Protein AF-A0A7V9LDI8-F1 (afdb_monomer_lite)

Structure (mmCIF, N/CA/C/O backbone):
data_AF-A0A7V9LDI8-F1
#
_entry.id   AF-A0A7V9LDI8-F1
#
loop_
_atom_site.group_PDB
_atom_site.id
_atom_site.type_symbol
_atom_site.label_atom_id
_atom_site.label_alt_id
_atom_site.label_comp_id
_atom_site.label_asym_id
_atom_site.label_entity_id
_atom_site.label_seq_id
_atom_site.pdbx_PDB_ins_code
_atom_site.Cartn_x
_atom_site.Cartn_y
_atom_site.Cartn_z
_atom_site.occupancy
_atom_site.B_iso_or_equiv
_atom_site.auth_seq_id
_atom_site.auth_comp_id
_atom_site.auth_asym_id
_atom_site.auth_atom_id
_atom_site.pdbx_PDB_model_num
ATOM 1 N N . ALA A 1 1 ? -6.665 2.547 16.886 1.00 75.38 1 ALA A N 1
ATOM 2 C CA . ALA A 1 1 ? -6.095 2.507 15.517 1.00 75.38 1 ALA A CA 1
ATOM 3 C C . ALA A 1 1 ? -6.171 1.081 14.955 1.00 75.38 1 ALA A C 1
ATOM 5 O O . ALA A 1 1 ? -6.428 0.172 15.736 1.00 75.38 1 ALA A O 1
ATOM 6 N N . VAL A 1 2 ? -5.956 0.862 13.648 1.00 85.31 2 VAL A N 1
ATOM 7 C CA . VAL A 1 2 ? -5.991 -0.484 13.020 1.00 85.31 2 VAL A CA 1
ATOM 8 C C . VAL A 1 2 ? -5.062 -1.477 13.735 1.00 85.31 2 VAL A C 1
ATOM 10 O O . VAL A 1 2 ? -5.487 -2.577 14.064 1.00 85.31 2 VAL A O 1
ATOM 13 N N . LEU A 1 3 ? -3.844 -1.060 14.096 1.00 88.69 3 LEU A N 1
ATOM 14 C CA . LEU A 1 3 ? -2.891 -1.901 14.836 1.00 88.69 3 LEU A CA 1
ATOM 15 C C . LEU A 1 3 ? -3.400 -2.316 16.227 1.00 88.69 3 LEU A C 1
ATOM 17 O O . LEU A 1 3 ? -3.174 -3.442 16.653 1.00 88.69 3 LEU A O 1
ATOM 21 N N . SER A 1 4 ? -4.155 -1.452 16.909 1.00 86.69 4 SER A N 1
ATOM 22 C CA . SER A 1 4 ? -4.777 -1.794 18.196 1.00 86.69 4 SER A CA 1
ATOM 23 C C . SER A 1 4 ? -5.846 -2.875 18.045 1.00 86.69 4 SER A C 1
ATOM 25 O O . SER A 1 4 ? -5.951 -3.746 18.899 1.00 86.69 4 SER A O 1
ATOM 27 N N . ALA A 1 5 ? -6.606 -2.857 16.943 1.00 85.75 5 ALA A N 1
ATOM 28 C CA . ALA A 1 5 ? -7.562 -3.922 16.635 1.00 85.75 5 ALA A CA 1
ATOM 29 C C . ALA A 1 5 ? -6.864 -5.262 16.328 1.00 85.75 5 ALA A C 1
ATOM 31 O O . ALA A 1 5 ? -7.466 -6.313 16.506 1.00 85.75 5 ALA A O 1
ATOM 32 N N . ALA A 1 6 ? -5.588 -5.223 15.934 1.00 87.31 6 ALA A N 1
ATOM 33 C CA . ALA A 1 6 ? -4.722 -6.392 15.783 1.00 87.31 6 ALA 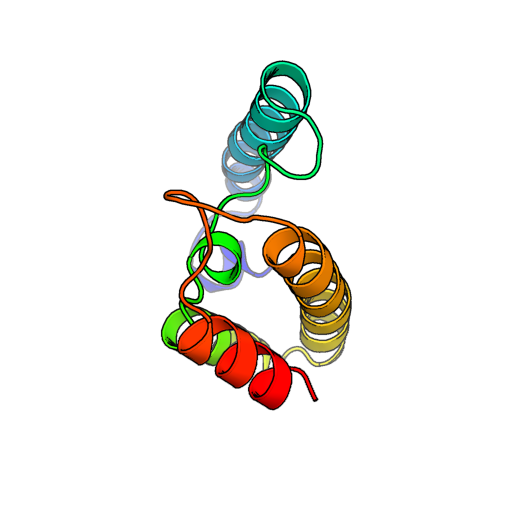A CA 1
ATOM 34 C C . ALA A 1 6 ? -3.962 -6.766 17.078 1.00 87.31 6 ALA A C 1
ATOM 36 O O . ALA A 1 6 ? -3.029 -7.563 17.033 1.00 87.31 6 ALA A O 1
ATOM 37 N N . GLY A 1 7 ? -4.322 -6.181 18.228 1.00 91.44 7 GLY A N 1
ATOM 38 C CA . GLY A 1 7 ? -3.717 -6.489 19.529 1.00 91.44 7 GLY A CA 1
ATOM 39 C C . GLY A 1 7 ? -2.394 -5.774 19.818 1.00 91.44 7 GLY A C 1
ATOM 40 O O . GLY A 1 7 ? -1.737 -6.086 20.809 1.00 91.44 7 GLY A O 1
ATOM 41 N N . ILE A 1 8 ? -1.985 -4.806 18.990 1.00 91.62 8 ILE A N 1
ATOM 42 C CA . ILE A 1 8 ? -0.745 -4.053 19.204 1.00 91.62 8 ILE A CA 1
ATOM 43 C C . ILE A 1 8 ? -1.009 -2.867 20.147 1.00 91.62 8 ILE A C 1
ATOM 45 O O . ILE A 1 8 ? -1.836 -2.002 19.827 1.00 91.62 8 ILE A O 1
ATOM 49 N N . PRO A 1 9 ? -0.284 -2.773 21.278 1.00 92.62 9 PRO A N 1
ATOM 50 C CA . PRO A 1 9 ? -0.408 -1.657 22.207 1.00 92.62 9 PRO A CA 1
ATOM 51 C C . PRO A 1 9 ? -0.156 -0.292 21.536 1.00 92.62 9 PRO A C 1
ATOM 53 O O . PRO A 1 9 ? 0.737 -0.188 20.686 1.00 92.62 9 PRO A O 1
ATOM 56 N N . PRO A 1 10 ? -0.900 0.773 21.898 1.00 86.62 10 PRO A N 1
ATOM 57 C CA . PRO A 1 10 ? -0.743 2.097 21.288 1.00 86.62 10 PRO A CA 1
ATOM 58 C C . PRO A 1 10 ? 0.687 2.656 21.346 1.00 86.62 10 PRO A C 1
ATOM 60 O O . PRO A 1 10 ? 1.160 3.232 20.368 1.00 86.62 10 PRO A O 1
ATOM 63 N N . ASP A 1 11 ? 1.405 2.423 22.445 1.00 88.81 11 ASP A N 1
ATOM 64 C CA . ASP A 1 11 ? 2.799 2.836 22.661 1.00 88.81 11 ASP A CA 1
ATOM 65 C C . ASP A 1 11 ? 3.806 2.093 21.758 1.00 88.81 11 ASP A C 1
ATOM 67 O O . ASP A 1 11 ? 4.926 2.564 21.535 1.00 88.81 11 ASP A O 1
ATOM 71 N N . LYS A 1 12 ? 3.403 0.946 21.196 1.00 92.00 12 LYS A N 1
ATOM 72 C CA . LYS A 1 12 ? 4.191 0.155 20.238 1.00 92.00 12 LYS A CA 1
ATOM 73 C C . LYS A 1 12 ? 3.796 0.396 18.784 1.00 92.00 12 LYS A C 1
ATOM 75 O O . LYS A 1 12 ? 4.601 0.133 17.894 1.00 92.00 12 LYS A O 1
ATOM 80 N N . ALA A 1 13 ? 2.598 0.921 18.529 1.00 91.12 13 ALA A N 1
ATOM 81 C CA . ALA A 1 13 ? 2.086 1.119 17.176 1.00 91.12 13 ALA A CA 1
ATOM 82 C C . ALA A 1 13 ? 2.981 2.056 16.346 1.00 91.12 13 ALA A C 1
ATOM 84 O O . ALA A 1 13 ? 3.380 1.703 15.239 1.00 91.12 13 ALA A O 1
ATOM 85 N N . ALA A 1 14 ? 3.364 3.212 16.899 1.00 86.94 14 ALA A N 1
ATOM 86 C CA . ALA A 1 14 ? 4.257 4.150 16.214 1.00 86.94 14 ALA A CA 1
ATOM 87 C C . ALA A 1 14 ? 5.641 3.533 15.950 1.00 86.94 14 ALA A C 1
ATOM 89 O O . ALA A 1 14 ? 6.155 3.621 14.838 1.00 86.94 14 ALA A O 1
ATOM 90 N N . LYS A 1 15 ? 6.203 2.827 16.941 1.00 91.06 15 LYS A N 1
ATOM 91 C CA . LYS A 1 15 ? 7.499 2.137 16.818 1.00 91.06 15 LYS A CA 1
ATOM 92 C C . LYS A 1 15 ? 7.499 1.070 15.720 1.00 91.06 15 LYS A C 1
ATOM 94 O O . LYS A 1 15 ? 8.530 0.857 15.097 1.00 91.06 15 LYS A O 1
ATOM 99 N N . ALA A 1 16 ? 6.360 0.424 15.467 1.00 90.12 16 ALA A N 1
ATOM 100 C CA . ALA A 1 16 ? 6.214 -0.535 14.375 1.00 90.12 16 ALA A CA 1
ATOM 101 C C . ALA A 1 16 ? 6.071 0.142 12.997 1.00 90.12 16 ALA A C 1
ATOM 103 O O . ALA A 1 16 ? 6.550 -0.395 12.002 1.00 90.12 16 ALA A O 1
ATOM 104 N N . LEU A 1 17 ? 5.427 1.312 12.926 1.00 91.88 17 LEU A N 1
ATOM 105 C CA . LEU A 1 17 ? 5.164 2.011 11.662 1.00 91.88 17 LEU A CA 1
ATOM 106 C C . LEU A 1 17 ? 6.356 2.825 11.148 1.00 91.88 17 LEU A C 1
ATOM 108 O O . LEU A 1 17 ? 6.559 2.885 9.937 1.00 91.88 17 LEU A O 1
ATOM 112 N N . VAL A 1 18 ? 7.144 3.436 12.038 1.00 94.44 18 VAL A N 1
ATOM 113 C CA . VAL A 1 18 ? 8.274 4.298 11.643 1.00 94.44 18 VAL A CA 1
ATOM 114 C C . VAL A 1 18 ? 9.266 3.572 10.716 1.00 94.44 18 VAL A C 1
ATOM 116 O O . VAL A 1 18 ? 9.518 4.094 9.630 1.00 94.44 18 VAL A O 1
ATOM 119 N N . PRO A 1 19 ? 9.746 2.347 11.017 1.00 95.12 19 PRO A N 1
ATOM 120 C CA . PRO A 1 19 ? 10.668 1.639 10.124 1.00 95.12 19 PRO A CA 1
ATOM 121 C C . PRO A 1 19 ? 10.082 1.333 8.738 1.00 95.12 19 PRO A C 1
ATOM 123 O O . PRO A 1 19 ? 10.821 1.303 7.752 1.00 95.12 19 PRO A O 1
ATOM 126 N N . LEU A 1 20 ? 8.761 1.120 8.643 1.00 94.38 20 LEU A N 1
ATOM 127 C CA . LEU A 1 20 ? 8.071 0.899 7.367 1.00 94.38 20 LEU A CA 1
ATOM 128 C C . LEU A 1 20 ? 8.031 2.183 6.532 1.00 94.38 20 LEU A C 1
ATOM 130 O O . LEU A 1 20 ? 8.296 2.140 5.331 1.00 94.38 20 LEU A O 1
ATOM 134 N N . ALA A 1 21 ? 7.747 3.322 7.168 1.00 95.56 21 ALA A N 1
ATOM 135 C CA . ALA A 1 21 ? 7.753 4.625 6.508 1.00 95.56 21 ALA A CA 1
ATOM 136 C C . ALA A 1 21 ? 9.159 4.996 6.012 1.00 95.56 21 ALA A C 1
ATOM 138 O O . ALA A 1 21 ? 9.328 5.393 4.861 1.00 95.56 21 ALA A O 1
ATOM 139 N N . GLU A 1 22 ? 10.187 4.790 6.837 1.00 97.44 22 GLU A N 1
ATOM 140 C CA . GLU A 1 22 ? 11.574 4.986 6.413 1.00 97.44 22 GLU A CA 1
ATOM 141 C C . GLU A 1 22 ? 11.974 4.032 5.281 1.00 97.44 22 GLU A C 1
ATOM 143 O O . GLU A 1 22 ? 12.697 4.426 4.369 1.00 97.44 22 GLU A O 1
ATOM 148 N N . GLY A 1 23 ? 11.503 2.781 5.311 1.00 96.56 23 GLY A N 1
ATOM 149 C CA . GLY A 1 23 ? 11.707 1.821 4.226 1.00 96.56 23 GLY A CA 1
ATOM 150 C C . GLY A 1 23 ? 11.120 2.311 2.904 1.00 96.56 23 GLY A C 1
ATOM 151 O O . GLY A 1 23 ? 11.792 2.244 1.876 1.00 96.56 23 GLY A O 1
ATOM 152 N N . ALA A 1 24 ? 9.911 2.874 2.936 1.00 95.31 24 ALA A N 1
ATOM 153 C CA . ALA A 1 24 ? 9.294 3.483 1.762 1.00 95.31 24 ALA A CA 1
ATOM 154 C C . ALA A 1 24 ? 10.116 4.673 1.236 1.00 95.31 24 ALA A C 1
ATOM 156 O O . ALA A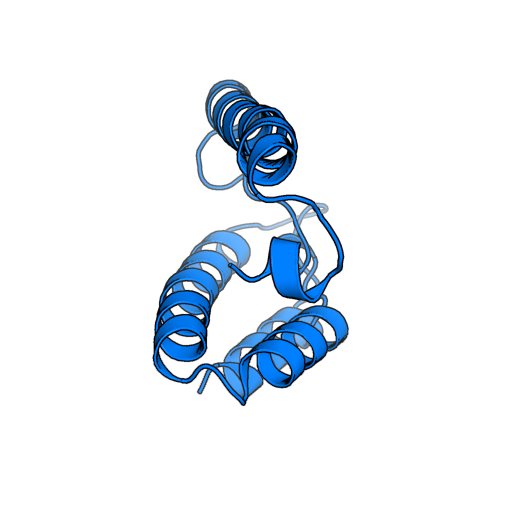 1 24 ? 10.385 4.742 0.038 1.00 95.31 24 ALA A O 1
ATOM 157 N N . LEU A 1 25 ? 10.583 5.562 2.122 1.00 97.50 25 LEU A N 1
ATOM 158 C CA . LEU A 1 25 ? 11.446 6.686 1.740 1.00 97.50 25 LEU A CA 1
ATOM 159 C C . LEU A 1 25 ? 12.766 6.208 1.124 1.00 97.50 25 LEU A C 1
ATOM 161 O O . LEU A 1 25 ? 13.170 6.719 0.084 1.00 97.50 25 LEU A O 1
ATOM 165 N N . ARG A 1 26 ? 13.412 5.192 1.710 1.00 97.88 26 ARG A N 1
ATOM 166 C CA . ARG A 1 26 ? 14.642 4.600 1.158 1.00 97.88 26 ARG A CA 1
ATOM 167 C C . ARG A 1 26 ? 14.424 4.025 -0.241 1.00 97.88 26 ARG A C 1
ATOM 169 O O . ARG A 1 26 ? 15.239 4.288 -1.120 1.00 97.88 26 ARG A O 1
ATOM 176 N N . ASN A 1 27 ? 13.323 3.306 -0.470 1.00 96.12 27 ASN A N 1
ATOM 177 C CA . ASN A 1 27 ? 13.000 2.765 -1.794 1.00 96.12 27 ASN A CA 1
ATOM 178 C C . ASN A 1 27 ? 12.787 3.873 -2.831 1.00 96.12 27 ASN A C 1
ATOM 180 O O . ASN A 1 27 ? 13.275 3.758 -3.952 1.00 96.12 27 ASN A O 1
ATOM 184 N N . ILE A 1 28 ? 12.101 4.957 -2.454 1.00 96.12 28 ILE A N 1
ATOM 185 C CA . ILE A 1 28 ? 11.896 6.114 -3.334 1.00 96.12 28 ILE A CA 1
ATOM 186 C C . ILE A 1 28 ? 13.233 6.785 -3.661 1.00 96.12 28 ILE A C 1
ATOM 188 O O . ILE A 1 28 ? 13.489 7.092 -4.821 1.00 96.12 28 ILE A O 1
ATOM 192 N N . THR A 1 29 ? 14.106 6.979 -2.672 1.00 97.62 29 THR A N 1
ATOM 193 C CA . THR A 1 29 ? 15.431 7.578 -2.888 1.00 97.62 29 THR A CA 1
ATOM 194 C C . THR A 1 29 ? 16.305 6.723 -3.808 1.00 97.62 29 THR A C 1
ATOM 196 O O . THR A 1 29 ? 17.016 7.267 -4.647 1.00 97.62 29 THR A O 1
ATOM 199 N N . ALA A 1 30 ? 16.256 5.395 -3.674 1.00 97.25 30 ALA A N 1
ATOM 200 C CA . ALA A 1 30 ? 17.099 4.484 -4.446 1.00 97.25 30 ALA A CA 1
ATOM 201 C C . ALA A 1 30 ? 16.580 4.211 -5.869 1.00 97.25 30 ALA A C 1
ATOM 203 O O . ALA A 1 30 ? 17.377 4.040 -6.790 1.00 97.25 30 ALA A O 1
ATOM 204 N N . HIS A 1 31 ? 15.259 4.144 -6.053 1.00 94.94 31 HIS A N 1
ATOM 205 C CA . HIS A 1 31 ? 14.641 3.635 -7.284 1.00 94.94 31 HIS A CA 1
ATOM 206 C C . HIS A 1 31 ? 13.652 4.617 -7.931 1.00 94.94 31 HIS A C 1
ATOM 208 O O . HIS A 1 31 ? 13.060 4.321 -8.967 1.00 94.94 31 HIS A O 1
ATOM 214 N N . GLY A 1 32 ? 13.455 5.797 -7.344 1.00 94.94 32 GLY A N 1
ATOM 215 C CA . GLY A 1 32 ? 12.424 6.738 -7.765 1.00 94.94 32 GLY A CA 1
ATOM 216 C C . GLY A 1 32 ? 11.016 6.297 -7.353 1.00 94.94 32 GLY A C 1
ATOM 217 O O . GLY A 1 32 ? 10.796 5.237 -6.769 1.00 94.94 32 GLY A O 1
ATOM 218 N N . THR A 1 33 ? 10.025 7.131 -7.661 1.00 92.12 33 THR A N 1
ATOM 219 C CA . THR A 1 33 ? 8.638 6.942 -7.203 1.00 92.12 33 THR A CA 1
ATOM 220 C C . THR A 1 33 ? 7.941 5.740 -7.839 1.00 92.12 33 THR A C 1
ATOM 222 O O . THR A 1 33 ? 7.181 5.052 -7.162 1.00 92.12 33 THR A O 1
ATOM 225 N N . THR A 1 34 ? 8.211 5.457 -9.116 1.00 95.00 34 THR A N 1
ATOM 226 C CA . THR A 1 34 ? 7.571 4.346 -9.835 1.00 95.00 34 THR A CA 1
ATOM 227 C C . THR A 1 34 ? 8.196 2.997 -9.484 1.00 95.00 34 THR A C 1
ATOM 229 O O . THR A 1 34 ? 7.487 2.096 -9.041 1.00 95.00 34 THR A O 1
ATOM 232 N N . ALA A 1 35 ? 9.518 2.844 -9.629 1.00 93.31 35 ALA A N 1
ATOM 233 C CA . ALA A 1 35 ? 10.178 1.568 -9.341 1.00 93.31 35 ALA A CA 1
ATOM 234 C C . ALA A 1 35 ? 10.338 1.305 -7.832 1.00 93.31 35 ALA A C 1
ATOM 236 O O . ALA A 1 35 ? 10.425 0.150 -7.422 1.00 93.31 35 ALA A O 1
ATOM 237 N N . GLY A 1 36 ? 10.298 2.348 -6.994 1.00 94.75 36 GLY A N 1
ATOM 238 C CA . GLY A 1 36 ? 10.271 2.221 -5.535 1.00 94.75 36 GLY A CA 1
ATOM 239 C C . GLY A 1 36 ? 8.925 1.763 -4.957 1.00 94.75 36 GLY A C 1
ATOM 240 O O . GLY A 1 36 ? 8.857 1.434 -3.769 1.00 94.75 36 GLY A O 1
ATOM 241 N N . LEU A 1 37 ? 7.852 1.719 -5.760 1.00 96.00 37 LEU A N 1
ATOM 242 C CA . LEU A 1 37 ? 6.561 1.180 -5.332 1.00 96.00 37 LEU A CA 1
ATOM 243 C C . LEU A 1 37 ? 6.690 -0.320 -5.030 1.00 96.00 37 LEU A C 1
ATOM 245 O O . LEU A 1 37 ? 7.210 -1.091 -5.831 1.00 96.00 37 LEU A O 1
ATOM 249 N N . THR A 1 38 ? 6.156 -0.753 -3.887 1.00 94.38 38 THR A N 1
ATOM 250 C CA . THR A 1 38 ? 6.150 -2.162 -3.459 1.00 94.38 38 THR A CA 1
ATOM 251 C C . THR A 1 38 ? 4.755 -2.600 -3.002 1.00 94.38 38 THR A C 1
ATOM 253 O O . THR A 1 38 ? 3.780 -1.854 -3.106 1.00 94.38 38 THR A O 1
ATOM 256 N N . GLY A 1 39 ? 4.639 -3.832 -2.499 1.00 95.81 39 GLY A N 1
ATOM 257 C CA . GLY A 1 39 ? 3.408 -4.335 -1.893 1.00 95.81 39 GLY A CA 1
ATOM 258 C C . GLY A 1 39 ? 2.463 -5.048 -2.870 1.00 95.81 39 GLY A C 1
ATOM 259 O O . GLY A 1 39 ? 2.858 -5.394 -3.983 1.00 95.81 39 GLY A O 1
ATOM 260 N N . PRO A 1 40 ? 1.222 -5.337 -2.443 1.00 98.12 40 PRO A N 1
ATOM 261 C CA . PRO A 1 40 ? 0.296 -6.169 -3.212 1.00 98.12 40 PRO A CA 1
ATOM 262 C C . PRO A 1 40 ? -0.112 -5.531 -4.545 1.00 98.12 40 PRO A C 1
ATOM 264 O O . PRO A 1 40 ? -0.149 -6.225 -5.554 1.00 98.12 40 PRO A O 1
ATOM 267 N N . ILE A 1 41 ? -0.314 -4.208 -4.588 1.00 98.12 41 ILE A N 1
ATOM 268 C CA . ILE A 1 41 ? -0.659 -3.489 -5.827 1.00 98.12 41 ILE A CA 1
ATOM 269 C C . ILE A 1 41 ? 0.468 -3.603 -6.856 1.00 98.12 41 ILE A C 1
ATOM 271 O O . ILE A 1 41 ? 0.216 -3.932 -8.010 1.00 98.12 41 ILE A O 1
ATOM 275 N N . ARG A 1 42 ? 1.724 -3.436 -6.417 1.00 97.12 42 ARG A N 1
ATOM 276 C CA . ARG A 1 42 ? 2.916 -3.589 -7.262 1.00 97.12 42 ARG A CA 1
ATOM 277 C C . ARG A 1 42 ? 3.005 -4.960 -7.941 1.00 97.12 42 ARG A C 1
ATOM 279 O O . ARG A 1 42 ? 3.633 -5.059 -8.991 1.00 97.12 42 ARG A O 1
ATOM 286 N N . ARG A 1 43 ? 2.423 -6.000 -7.335 1.00 96.88 43 ARG A N 1
ATOM 287 C CA . ARG A 1 43 ? 2.428 -7.379 -7.847 1.00 96.88 43 ARG A CA 1
ATOM 288 C C . ARG A 1 43 ? 1.144 -7.774 -8.583 1.00 96.88 43 ARG A C 1
ATOM 290 O O . ARG A 1 43 ? 1.150 -8.808 -9.234 1.00 96.88 43 ARG A O 1
ATOM 297 N N . GLY A 1 44 ? 0.065 -6.996 -8.471 1.00 97.81 44 GLY A N 1
ATOM 298 C CA . GLY A 1 44 ? -1.268 -7.406 -8.929 1.00 97.81 44 GLY A CA 1
ATOM 299 C C . GLY A 1 44 ? -1.996 -8.363 -7.968 1.00 97.81 44 GLY A C 1
ATOM 300 O O . GLY A 1 44 ? -2.896 -9.086 -8.369 1.00 97.81 44 GLY A O 1
ATOM 301 N N . ASP A 1 45 ? -1.637 -8.407 -6.683 1.00 98.56 45 ASP A N 1
ATOM 302 C CA . ASP A 1 45 ? -2.250 -9.319 -5.702 1.00 98.56 45 ASP A CA 1
ATOM 303 C C . ASP A 1 45 ? -3.633 -8.823 -5.234 1.00 98.56 45 ASP A C 1
ATOM 305 O O . ASP A 1 45 ? -3.780 -8.224 -4.162 1.00 98.56 45 ASP A O 1
ATOM 309 N N . ALA A 1 46 ? -4.655 -9.081 -6.054 1.00 98.50 46 ALA A N 1
ATOM 310 C CA . ALA A 1 46 ? -6.041 -8.692 -5.799 1.00 98.50 46 ALA A CA 1
ATOM 311 C C . ALA A 1 46 ? -6.637 -9.348 -4.544 1.00 98.50 46 ALA A C 1
ATOM 313 O O . ALA A 1 46 ? -7.407 -8.714 -3.821 1.00 98.50 46 ALA A O 1
ATOM 314 N N . ALA A 1 47 ? -6.241 -10.585 -4.229 1.00 98.44 47 ALA A N 1
ATOM 315 C CA . ALA A 1 47 ? -6.735 -11.301 -3.054 1.00 98.44 47 ALA A CA 1
ATOM 316 C C . ALA A 1 47 ? -6.353 -10.583 -1.751 1.00 98.44 47 ALA A C 1
ATOM 318 O O . ALA A 1 47 ? -7.156 -10.486 -0.820 1.00 98.44 47 ALA A O 1
ATOM 319 N N . THR A 1 48 ? -5.140 -10.031 -1.679 1.00 98.50 48 THR A N 1
ATOM 320 C CA . THR A 1 48 ? -4.727 -9.205 -0.540 1.00 98.50 48 THR A CA 1
ATOM 321 C C . THR A 1 48 ? -5.495 -7.884 -0.474 1.00 98.50 48 THR A C 1
ATOM 323 O O . THR A 1 48 ? -5.898 -7.486 0.619 1.00 98.50 48 THR A O 1
ATOM 326 N N . ILE A 1 49 ? -5.769 -7.234 -1.612 1.00 98.50 49 ILE A N 1
ATOM 327 C CA . ILE A 1 49 ? -6.573 -5.998 -1.637 1.00 98.50 49 ILE A CA 1
ATOM 328 C C . ILE A 1 49 ? -8.003 -6.254 -1.145 1.00 98.50 49 ILE A C 1
ATOM 330 O O . ILE A 1 49 ? -8.485 -5.507 -0.295 1.00 98.50 49 ILE A O 1
ATOM 334 N N . GLN A 1 50 ? -8.648 -7.340 -1.584 1.00 98.56 50 GLN A N 1
ATOM 335 C CA . GLN A 1 50 ? -9.973 -7.734 -1.091 1.00 98.56 50 GLN A CA 1
ATOM 336 C C . GLN A 1 50 ? -9.978 -7.901 0.435 1.00 98.56 50 GLN A C 1
ATOM 338 O O . GLN A 1 50 ? -10.826 -7.328 1.116 1.00 98.56 50 GLN A O 1
ATOM 343 N N . ARG A 1 51 ? -8.993 -8.620 0.996 1.00 98.25 51 ARG A N 1
ATOM 344 C CA . ARG A 1 51 ? -8.881 -8.812 2.454 1.00 98.25 51 ARG A CA 1
ATOM 345 C C . ARG A 1 51 ? -8.702 -7.498 3.212 1.00 98.25 51 ARG A C 1
ATOM 347 O O . ARG A 1 51 ? -9.247 -7.349 4.303 1.00 98.25 51 ARG A O 1
ATOM 354 N N . HIS A 1 52 ? -7.951 -6.545 2.660 1.00 97.38 52 HIS A N 1
ATOM 355 C CA . HIS A 1 52 ? -7.812 -5.223 3.269 1.00 97.38 52 HIS A CA 1
ATOM 356 C C . HIS A 1 52 ? -9.134 -4.454 3.269 1.00 97.38 52 HIS A C 1
ATOM 358 O O . HIS A 1 52 ? -9.516 -3.915 4.305 1.00 97.38 52 HIS A O 1
ATOM 364 N N . LEU A 1 53 ? -9.849 -4.436 2.139 1.00 97.44 53 LEU A N 1
ATOM 365 C CA . LEU A 1 53 ? -11.164 -3.797 2.041 1.00 97.44 53 LEU A CA 1
ATOM 366 C C . LEU A 1 53 ? -12.156 -4.428 3.026 1.00 97.44 53 LEU A C 1
ATOM 368 O O . LEU A 1 53 ? -12.877 -3.710 3.716 1.00 97.44 53 LEU A O 1
ATOM 372 N N . ASP A 1 54 ? -12.127 -5.753 3.164 1.00 96.69 54 ASP A N 1
ATOM 373 C CA . ASP A 1 54 ? -12.964 -6.487 4.111 1.00 96.69 54 ASP A CA 1
ATOM 374 C C . ASP A 1 54 ? -12.661 -6.117 5.565 1.00 96.69 54 ASP A C 1
ATOM 376 O O . ASP A 1 54 ? -13.582 -5.842 6.337 1.00 96.69 54 ASP A O 1
ATOM 380 N N . ALA A 1 55 ? -11.379 -6.020 5.926 1.00 95.12 55 ALA A N 1
ATOM 381 C CA . ALA A 1 55 ? -10.946 -5.589 7.256 1.00 95.12 55 ALA A CA 1
ATOM 382 C C . ALA A 1 55 ? -11.333 -4.131 7.574 1.00 95.12 55 ALA A C 1
ATOM 384 O O . ALA A 1 55 ? -11.464 -3.760 8.744 1.00 95.12 55 ALA A O 1
ATOM 385 N N . LEU A 1 56 ? -11.527 -3.302 6.544 1.00 95.38 56 LEU A N 1
ATOM 386 C CA . LEU A 1 56 ? -11.925 -1.901 6.669 1.00 95.38 56 LEU A CA 1
ATOM 387 C C . LEU A 1 56 ? -13.442 -1.679 6.562 1.00 95.38 56 LEU A C 1
ATOM 389 O O . LEU A 1 56 ? -13.880 -0.552 6.780 1.00 95.38 56 LEU A O 1
ATOM 393 N N . ARG A 1 57 ? -14.265 -2.715 6.317 1.00 94.44 57 ARG A N 1
ATOM 394 C CA . ARG A 1 57 ? -15.735 -2.583 6.171 1.00 94.44 57 ARG A CA 1
ATOM 395 C C . ARG A 1 57 ? -16.404 -1.842 7.331 1.00 94.44 57 ARG A C 1
ATOM 397 O O . ARG A 1 57 ? -17.314 -1.055 7.111 1.00 94.44 57 ARG A O 1
ATOM 404 N N . ALA A 1 58 ? -15.939 -2.061 8.561 1.00 94.00 58 ALA A N 1
ATOM 405 C CA . ALA A 1 58 ? -16.478 -1.407 9.757 1.00 94.00 58 ALA A CA 1
ATOM 406 C C . ALA A 1 58 ? -15.940 0.025 9.987 1.00 94.00 58 ALA A C 1
ATOM 408 O O . ALA A 1 58 ? -16.221 0.629 11.020 1.00 94.00 58 ALA A O 1
ATOM 409 N N . ARG A 1 59 ? -15.111 0.552 9.077 1.00 94.62 59 ARG A N 1
ATOM 410 C CA . ARG A 1 59 ? -14.433 1.855 9.179 1.00 94.62 59 ARG A CA 1
ATOM 411 C C . ARG A 1 59 ? -14.488 2.580 7.824 1.00 94.62 59 ARG A C 1
ATOM 413 O O . ARG A 1 59 ? -13.452 2.706 7.168 1.00 94.62 59 ARG A O 1
ATOM 420 N N . PRO A 1 60 ? -15.675 3.046 7.392 1.00 94.44 60 PRO A N 1
ATOM 421 C CA . PRO A 1 60 ? -15.894 3.563 6.037 1.00 94.44 60 PRO A CA 1
ATOM 422 C C . PRO A 1 60 ? -14.953 4.719 5.673 1.00 94.44 60 PRO A C 1
ATOM 424 O O . PRO A 1 60 ? -14.386 4.729 4.589 1.00 94.44 60 PRO A O 1
ATOM 427 N N . GLU A 1 61 ? -14.681 5.630 6.607 1.00 96.25 61 GLU A N 1
ATOM 428 C CA . GLU A 1 61 ? -13.719 6.727 6.420 1.00 96.25 61 GLU A CA 1
ATOM 429 C C . GLU A 1 61 ? -12.296 6.246 6.066 1.00 96.25 61 GLU A C 1
ATOM 431 O O . GLU A 1 61 ? -11.636 6.813 5.197 1.00 96.25 61 GLU A O 1
ATOM 436 N N . LEU A 1 62 ? -11.826 5.158 6.689 1.00 95.62 62 LEU A N 1
ATOM 437 C CA . LEU A 1 62 ? -10.515 4.576 6.393 1.00 95.62 62 LEU A CA 1
ATOM 438 C C . LEU A 1 62 ? -10.538 3.772 5.093 1.00 95.62 62 LEU A C 1
ATOM 440 O O . LEU A 1 62 ? -9.531 3.738 4.388 1.00 95.62 62 LEU A O 1
ATOM 444 N N . ALA A 1 63 ? -11.666 3.131 4.780 1.00 96.56 63 ALA A N 1
ATOM 445 C CA . ALA A 1 63 ? -11.855 2.438 3.512 1.00 96.56 63 ALA A CA 1
ATOM 446 C C . ALA A 1 63 ? -11.765 3.416 2.330 1.00 96.56 63 ALA A C 1
ATOM 448 O O . ALA A 1 63 ? -11.092 3.106 1.350 1.00 96.56 63 ALA A O 1
ATOM 449 N N . GLU A 1 64 ? -12.343 4.615 2.447 1.00 97.12 64 GLU A N 1
ATOM 450 C CA . GLU A 1 64 ? -12.243 5.654 1.413 1.00 97.12 64 GLU A CA 1
ATOM 451 C C . GLU A 1 64 ? -10.807 6.158 1.224 1.00 97.12 64 GLU A C 1
ATOM 453 O O . GLU A 1 64 ? -10.318 6.221 0.093 1.00 97.12 64 GLU A O 1
ATOM 458 N N . ILE A 1 65 ? -10.081 6.427 2.316 1.00 97.88 65 ILE A N 1
ATOM 459 C CA . ILE A 1 65 ? -8.655 6.799 2.247 1.00 97.88 65 ILE A CA 1
ATOM 460 C C . ILE A 1 65 ? -7.844 5.686 1.571 1.00 97.88 65 ILE A C 1
ATOM 462 O O . ILE A 1 65 ? -7.022 5.952 0.691 1.00 97.88 65 ILE A O 1
ATOM 466 N N . TYR A 1 66 ? -8.090 4.432 1.955 1.00 97.94 66 TYR A N 1
ATOM 467 C CA . TYR A 1 66 ? -7.424 3.278 1.363 1.00 97.94 66 TYR A CA 1
ATOM 468 C C . TYR A 1 66 ? -7.711 3.172 -0.138 1.00 97.94 66 TYR A C 1
ATOM 470 O O . TYR A 1 66 ? -6.773 3.015 -0.918 1.00 97.94 66 TYR A O 1
ATOM 478 N N . ARG A 1 67 ? -8.977 3.311 -0.557 1.00 98.31 67 ARG A N 1
ATOM 479 C CA . ARG A 1 67 ? -9.377 3.272 -1.971 1.00 98.31 67 ARG A CA 1
ATOM 480 C C . ARG A 1 67 ? -8.707 4.378 -2.776 1.00 98.31 67 ARG 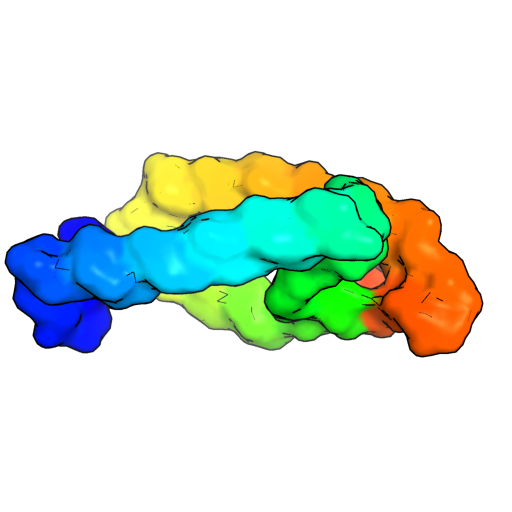A C 1
ATOM 482 O O . ARG A 1 67 ? -8.153 4.093 -3.834 1.00 98.31 67 ARG A O 1
ATOM 489 N N . ALA A 1 68 ? -8.708 5.611 -2.274 1.00 98.31 68 ALA A N 1
ATOM 490 C CA . ALA A 1 68 ? -8.082 6.745 -2.951 1.00 98.31 68 ALA A CA 1
ATOM 491 C C . ALA A 1 68 ? -6.580 6.512 -3.195 1.00 98.31 68 ALA A C 1
ATOM 493 O O . ALA A 1 68 ? -6.104 6.639 -4.324 1.00 98.31 68 ALA A O 1
ATOM 494 N N . LEU A 1 69 ? -5.845 6.092 -2.160 1.00 98.19 69 LEU A N 1
ATOM 495 C CA . LEU A 1 69 ? -4.414 5.797 -2.275 1.00 98.19 69 LEU A CA 1
ATOM 496 C C . LEU A 1 69 ? -4.146 4.576 -3.166 1.00 98.19 69 LEU A C 1
ATOM 498 O O . LEU A 1 69 ? -3.210 4.588 -3.966 1.00 98.19 69 LEU A O 1
ATOM 502 N N . ALA A 1 70 ? -4.971 3.532 -3.060 1.00 98.38 70 ALA A N 1
ATOM 503 C CA . ALA A 1 70 ? -4.825 2.319 -3.854 1.00 98.38 70 ALA A CA 1
ATOM 504 C C . ALA A 1 70 ? -5.058 2.575 -5.349 1.00 98.38 70 ALA A C 1
ATOM 506 O O . ALA A 1 70 ? -4.284 2.082 -6.167 1.00 98.38 70 ALA A O 1
ATOM 507 N N . ARG A 1 71 ? -6.056 3.392 -5.718 1.00 98.44 71 ARG A N 1
ATOM 508 C CA . ARG A 1 71 ? -6.293 3.788 -7.117 1.00 98.44 71 ARG A CA 1
ATOM 509 C C . ARG A 1 71 ? -5.067 4.488 -7.703 1.00 98.44 71 ARG A C 1
ATOM 511 O O . ARG A 1 71 ? -4.612 4.114 -8.780 1.00 98.44 71 ARG A O 1
ATOM 518 N N . HIS A 1 72 ? -4.463 5.417 -6.962 1.00 97.88 72 HIS A N 1
ATOM 519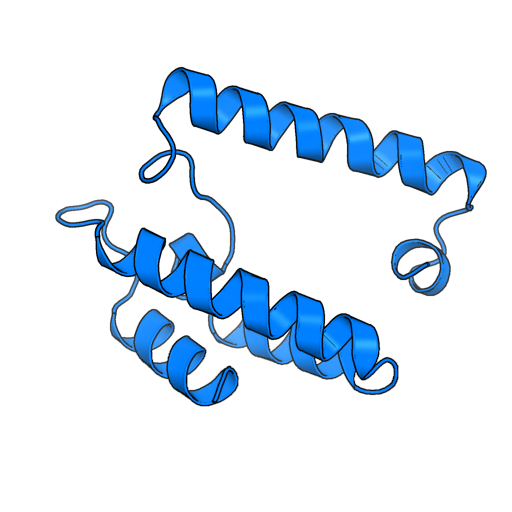 C CA . HIS A 1 72 ? -3.249 6.087 -7.428 1.00 97.88 72 HIS A CA 1
ATOM 520 C C . HIS A 1 72 ? -2.046 5.132 -7.528 1.00 97.88 72 HIS A C 1
ATOM 522 O O . HIS A 1 72 ? -1.288 5.165 -8.496 1.00 97.88 72 HIS A O 1
ATOM 528 N N . ALA A 1 73 ? -1.888 4.211 -6.574 1.00 97.94 73 ALA A N 1
ATOM 529 C CA . ALA A 1 73 ? -0.847 3.187 -6.647 1.00 97.94 73 ALA A CA 1
ATOM 530 C C . ALA A 1 73 ? -1.025 2.245 -7.855 1.00 97.94 73 ALA A C 1
ATOM 532 O O . ALA A 1 73 ? -0.031 1.821 -8.443 1.00 97.94 73 ALA A O 1
ATOM 533 N N . VAL A 1 74 ? -2.265 1.945 -8.258 1.00 98.12 74 VAL A N 1
ATOM 534 C CA . VAL A 1 74 ? -2.567 1.175 -9.477 1.00 98.12 74 VAL A CA 1
ATOM 535 C C . VAL A 1 74 ? -2.133 1.929 -10.735 1.00 98.12 74 VAL A C 1
ATOM 537 O O . VAL A 1 74 ? -1.564 1.320 -11.640 1.00 98.12 74 VAL A O 1
ATOM 540 N N . GLU A 1 75 ? -2.347 3.246 -10.797 1.00 97.25 75 GLU A N 1
ATOM 541 C CA . GLU A 1 75 ? -1.854 4.076 -11.905 1.00 97.25 75 GLU A CA 1
ATOM 542 C C . GLU A 1 75 ? -0.329 4.040 -12.003 1.00 97.25 75 GLU A C 1
ATOM 544 O O . GLU A 1 75 ? 0.208 3.898 -13.099 1.00 97.25 75 GLU A O 1
ATOM 549 N N . ILE A 1 76 ? 0.371 4.145 -10.868 1.00 97.19 76 ILE A N 1
ATOM 550 C CA . ILE A 1 76 ? 1.836 4.066 -10.820 1.00 97.19 76 ILE A CA 1
ATOM 551 C C . ILE A 1 76 ? 2.309 2.677 -11.267 1.00 97.19 76 ILE A C 1
ATOM 553 O O . ILE A 1 76 ? 3.190 2.582 -12.119 1.00 97.19 76 ILE A O 1
ATOM 557 N N . ALA A 1 77 ? 1.706 1.606 -10.740 1.00 97.31 77 ALA A N 1
ATOM 558 C CA . ALA A 1 77 ? 2.051 0.230 -11.100 1.00 97.31 77 ALA A CA 1
ATOM 559 C C . ALA A 1 77 ? 1.814 -0.063 -12.590 1.00 97.31 77 ALA A C 1
ATOM 561 O O . ALA A 1 77 ? 2.600 -0.780 -13.203 1.00 97.31 77 ALA A O 1
ATOM 562 N N . GLY A 1 78 ? 0.778 0.529 -13.191 1.00 96.38 78 GLY A N 1
ATOM 563 C CA . GLY A 1 78 ? 0.473 0.387 -14.615 1.00 96.38 78 GLY A CA 1
ATOM 564 C C . GLY A 1 78 ? 1.477 1.053 -15.564 1.00 96.38 78 GLY A C 1
ATOM 565 O O . GLY A 1 78 ? 1.396 0.819 -16.763 1.00 96.38 78 GLY A O 1
ATOM 566 N N . ARG A 1 79 ? 2.413 1.866 -15.054 1.00 95.62 79 ARG A N 1
ATOM 567 C CA . ARG A 1 79 ? 3.518 2.456 -15.838 1.00 95.62 79 ARG A CA 1
ATOM 568 C C . ARG A 1 79 ? 4.758 1.556 -15.891 1.00 95.62 79 ARG A C 1
ATOM 570 O O . ARG A 1 79 ? 5.760 1.950 -16.478 1.00 95.62 79 ARG A O 1
ATOM 577 N N . ILE A 1 80 ? 4.736 0.416 -15.199 1.00 94.94 80 ILE A N 1
ATOM 578 C CA . ILE A 1 80 ? 5.870 -0.503 -15.103 1.00 94.94 80 ILE A CA 1
ATOM 579 C C . ILE A 1 80 ? 5.743 -1.561 -16.195 1.00 94.94 80 ILE A C 1
ATOM 581 O O . ILE A 1 80 ? 4.767 -2.309 -16.227 1.00 94.94 80 ILE A O 1
ATOM 585 N N . ASP A 1 81 ? 6.771 -1.651 -17.033 1.00 92.12 81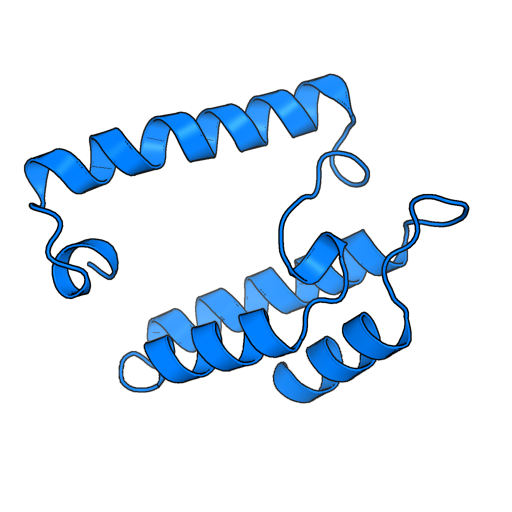 ASP A N 1
ATOM 586 C CA . ASP A 1 81 ? 6.840 -2.565 -18.169 1.00 92.12 81 ASP A CA 1
ATOM 587 C C . ASP A 1 81 ? 8.003 -3.563 -18.040 1.00 92.12 81 ASP A C 1
ATOM 589 O O . ASP A 1 81 ? 8.865 -3.460 -17.166 1.00 92.12 81 ASP A O 1
ATOM 593 N N . GLY A 1 82 ? 8.042 -4.542 -18.946 1.00 92.12 82 GLY A N 1
ATOM 594 C CA . GLY A 1 82 ? 9.119 -5.529 -19.019 1.00 92.12 82 GLY A CA 1
ATOM 595 C C . GLY A 1 82 ? 9.005 -6.631 -17.964 1.00 92.12 82 GLY A C 1
ATOM 596 O O . GLY A 1 82 ? 7.910 -6.994 -17.545 1.00 92.12 82 GLY A O 1
ATOM 597 N N . GLN A 1 83 ? 10.149 -7.191 -17.561 1.00 89.88 83 GLN A N 1
ATOM 598 C CA . GLN A 1 83 ? 10.210 -8.315 -16.609 1.00 89.88 83 GLN A CA 1
ATOM 599 C C . GLN A 1 83 ? 9.659 -7.955 -15.224 1.00 89.88 83 GLN A C 1
ATOM 601 O O . GLN A 1 83 ? 9.225 -8.827 -14.479 1.00 89.88 83 GLN A O 1
ATOM 606 N N . ASP A 1 84 ? 9.648 -6.663 -14.909 1.00 90.38 84 ASP A N 1
ATOM 607 C CA . ASP A 1 84 ? 9.181 -6.129 -13.642 1.00 90.38 84 ASP A CA 1
ATOM 608 C C . ASP A 1 84 ? 7.698 -5.738 -13.668 1.00 90.38 84 ASP A C 1
ATOM 610 O O . ASP A 1 84 ? 7.192 -5.269 -12.648 1.00 90.38 84 ASP A O 1
ATOM 614 N N . ALA A 1 85 ? 6.989 -5.894 -14.789 1.00 94.62 85 ALA A N 1
ATOM 615 C CA . ALA A 1 85 ? 5.577 -5.533 -14.890 1.00 94.62 85 ALA A CA 1
ATOM 616 C C . ALA A 1 85 ? 4.706 -6.311 -13.875 1.00 94.62 85 ALA A C 1
ATOM 618 O O . ALA A 1 85 ? 4.966 -7.487 -13.607 1.00 94.62 85 ALA A O 1
ATOM 619 N N . PRO A 1 86 ? 3.664 -5.685 -13.291 1.00 95.69 86 PRO A N 1
ATOM 620 C CA . PRO A 1 86 ? 2.704 -6.398 -12.450 1.00 95.69 86 PRO A CA 1
ATOM 621 C C . PRO A 1 86 ? 1.926 -7.444 -13.260 1.00 95.69 86 PRO A C 1
ATOM 623 O O . PRO A 1 86 ? 1.784 -7.320 -14.480 1.00 95.69 86 PRO A O 1
ATOM 626 N N . ASP A 1 87 ? 1.331 -8.428 -12.575 1.00 97.00 87 ASP A N 1
ATOM 627 C CA . ASP A 1 87 ? 0.306 -9.256 -13.211 1.00 97.00 87 ASP A CA 1
ATOM 628 C C . ASP A 1 87 ? -0.858 -8.365 -13.667 1.00 97.00 87 ASP A C 1
ATOM 630 O O . ASP A 1 87 ? -1.551 -7.755 -12.849 1.00 97.00 87 ASP A O 1
ATOM 634 N N . ARG A 1 88 ? -1.063 -8.277 -14.987 1.00 95.88 88 ARG A N 1
ATOM 635 C CA . ARG A 1 88 ? -2.076 -7.401 -15.589 1.00 95.88 88 ARG A CA 1
ATOM 636 C C . ARG A 1 88 ? -3.486 -7.808 -15.178 1.00 95.88 88 ARG A C 1
ATOM 638 O O . ARG A 1 88 ? -4.276 -6.940 -14.834 1.00 95.88 88 ARG A O 1
ATOM 645 N N . ARG A 1 89 ? -3.773 -9.115 -15.131 1.00 97.69 89 ARG A N 1
ATOM 646 C CA . ARG A 1 89 ? -5.092 -9.619 -14.710 1.00 97.69 89 ARG A CA 1
ATOM 647 C C . ARG A 1 89 ? -5.372 -9.257 -13.259 1.00 97.69 89 ARG A C 1
ATOM 649 O O . ARG A 1 89 ? -6.453 -8.780 -12.935 1.00 97.69 89 ARG A O 1
ATOM 656 N N . GLY A 1 90 ? -4.378 -9.446 -12.400 1.00 98.19 90 GLY A N 1
ATOM 657 C CA . GLY A 1 90 ? -4.423 -9.021 -11.015 1.00 98.19 90 GLY A CA 1
ATOM 658 C C . GLY A 1 90 ? -4.635 -7.516 -10.856 1.00 98.19 90 GLY A C 1
ATOM 659 O O . GLY A 1 90 ? -5.459 -7.092 -10.049 1.00 98.19 90 GLY A O 1
ATOM 660 N N . LEU A 1 91 ? -3.945 -6.693 -11.649 1.00 97.88 91 LEU A N 1
ATOM 661 C CA . LEU A 1 91 ? -4.106 -5.239 -11.610 1.00 97.88 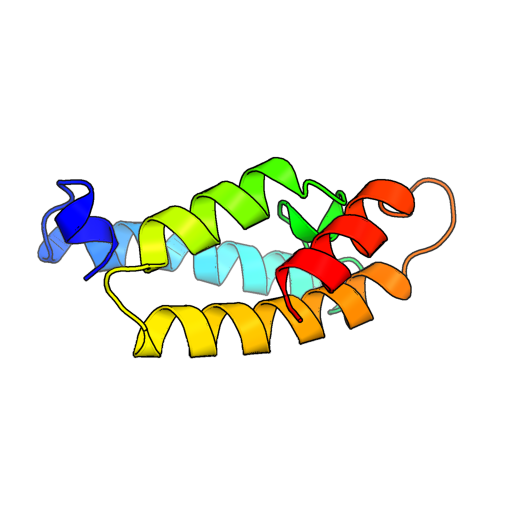91 LEU A CA 1
ATOM 662 C C . LEU A 1 91 ? -5.504 -4.793 -12.071 1.00 97.88 91 LEU A C 1
ATOM 664 O O . LEU A 1 91 ? -6.078 -3.894 -11.458 1.00 97.88 91 LEU A O 1
ATOM 668 N N . ASP A 1 92 ? -6.067 -5.439 -13.092 1.00 98.12 92 ASP A N 1
ATOM 669 C CA . ASP A 1 92 ? -7.434 -5.186 -13.561 1.00 98.12 92 ASP A CA 1
ATOM 670 C C . ASP A 1 92 ? -8.469 -5.588 -12.502 1.00 98.12 92 ASP A C 1
ATOM 672 O O . ASP A 1 92 ? -9.338 -4.789 -12.157 1.00 98.12 92 ASP A O 1
ATOM 676 N N . ALA A 1 93 ? -8.306 -6.755 -11.873 1.00 98.50 93 ALA A N 1
ATOM 677 C CA . ALA A 1 93 ? -9.153 -7.171 -10.756 1.00 98.50 93 ALA A CA 1
ATOM 678 C C . ALA A 1 93 ? -9.078 -6.181 -9.578 1.00 98.50 93 ALA A C 1
ATOM 680 O O . ALA A 1 93 ? -10.089 -5.866 -8.955 1.00 98.50 93 ALA A O 1
ATOM 681 N N . ILE A 1 94 ? -7.896 -5.625 -9.281 1.00 98.62 94 ILE A N 1
ATOM 682 C CA . ILE A 1 94 ? -7.764 -4.567 -8.269 1.00 98.62 94 ILE A CA 1
ATOM 683 C C . ILE A 1 94 ? -8.558 -3.319 -8.676 1.00 98.62 94 ILE A C 1
ATOM 685 O O . ILE A 1 94 ? -9.206 -2.725 -7.817 1.00 98.62 94 ILE A O 1
ATOM 689 N N . ARG A 1 95 ? -8.548 -2.908 -9.952 1.00 98.06 95 ARG A N 1
ATOM 690 C CA . ARG A 1 95 ? -9.351 -1.759 -10.415 1.00 98.06 95 ARG A CA 1
ATOM 691 C C . ARG A 1 95 ? -10.840 -1.985 -10.174 1.00 98.06 95 ARG A C 1
ATOM 693 O O . ARG A 1 95 ? -11.496 -1.074 -9.684 1.00 98.06 95 ARG A O 1
ATOM 700 N N . GLU A 1 96 ? -11.341 -3.185 -10.456 1.00 98.06 96 GLU A N 1
ATOM 701 C CA . GLU A 1 96 ? -12.741 -3.554 -10.215 1.00 98.06 96 GLU A CA 1
ATOM 702 C C . GLU A 1 96 ? -13.095 -3.521 -8.724 1.00 98.06 96 GLU A C 1
ATOM 704 O O . GLU A 1 96 ? -14.118 -2.960 -8.346 1.00 98.06 96 GLU A O 1
ATOM 709 N N . LEU A 1 97 ? -12.221 -4.043 -7.857 1.00 98.06 97 LEU A N 1
ATOM 710 C CA . LEU A 1 97 ? -12.416 -3.992 -6.403 1.00 98.06 97 LEU A CA 1
ATOM 711 C C . LEU A 1 97 ? -12.457 -2.566 -5.850 1.00 98.06 97 LEU A C 1
ATOM 713 O O . LEU A 1 97 ? -13.071 -2.320 -4.807 1.00 98.06 97 LEU A O 1
ATOM 717 N N . LEU A 1 98 ? -11.745 -1.652 -6.508 1.00 96.81 98 LEU A N 1
ATOM 718 C CA . LEU A 1 98 ? -11.615 -0.255 -6.119 1.00 96.81 98 LEU A CA 1
ATOM 719 C C . LEU A 1 98 ? -12.667 0.654 -6.757 1.00 96.81 98 LEU A C 1
ATOM 721 O O . LEU A 1 98 ? -12.716 1.816 -6.349 1.00 96.81 98 LEU A O 1
ATOM 725 N N . ALA A 1 99 ? -13.467 0.178 -7.715 1.00 86.31 99 ALA A N 1
ATOM 726 C CA . ALA A 1 99 ? -14.638 0.902 -8.214 1.00 86.31 99 ALA A CA 1
ATOM 727 C C . ALA A 1 99 ? -15.624 1.165 -7.063 1.00 86.31 99 ALA A C 1
ATOM 729 O O . ALA A 1 99 ? -16.121 2.310 -7.007 1.00 86.31 99 ALA A O 1
#

Secondary structure (DSSP, 8-state):
-HHHHTT--HHHHHHHHHHHHHHHHHHHHHHHHHHT--HHHHHT-HHHHHHHHHHHTT-HHHHHHHHHHHHHHHHHHTT--GGG---HHHHHHHHHHH-

Radius of gyration: 14.63 Å; chains: 1; bounding box: 34×19×42 Å

Foldseek 3Di:
DLVVVVVDDPVCPCVVVVVVVVQLVVLCVVPNDLRSDDDCLLALNQVVVVVVLVSCVVPVVVSVVVLVVSVVSLVSLCVDDDPSRHDPVSSVSNVVVSD

Sequence (99 aa):
AVLSAAGIPPDKAAKALVPLAEGALRNITAHGTTAGLTGPIRRGDAATIQRHLDALRARPELAEIYRALARHAVEIAGRIDGQDAPDRRGLDAIRELLA

pLDDT: mean 94.97, std 3.97, range [75.38, 98.62]